Protein AF-A0A7C3I3B5-F1 (afdb_monomer)

Nearest PDB structures (foldseek):
  3lss-assembly1_A  TM=7.127E-01  e=5.952E+00  Trypanosoma brucei
  8a1g-assembly1_C  TM=5.858E-01  e=9.263E+00  Homo sapiens

Organism: NCBI:txid215591

Mean predicted aligned error: 4.15 Å

pLDDT: mean 92.94, std 6.23, range [57.88, 98.56]

Foldseek 3Di:
DPPLVVQLVVLVVLLVVLVVQLVVLCVLQVVLPPPDPVSVVPDDPVNVVSVVSNVVSVVVSVCSCQVRNLQSVCVVVVHHCVPPDSVVSVVVCVVVVND

Structure (mmCIF, N/CA/C/O backbone):
data_AF-A0A7C3I3B5-F1
#
_entry.id   AF-A0A7C3I3B5-F1
#
loop_
_atom_site.group_PDB
_atom_site.id
_atom_site.type_symbol
_atom_site.label_atom_id
_atom_site.label_alt_id
_atom_site.label_comp_id
_atom_site.label_asym_id
_atom_site.label_entity_id
_atom_site.label_seq_id
_atom_site.pdbx_PDB_ins_code
_atom_site.Cartn_x
_atom_site.Cartn_y
_atom_site.Cartn_z
_atom_site.occupancy
_atom_site.B_iso_or_equiv
_atom_site.auth_seq_id
_atom_site.auth_comp_id
_atom_site.auth_asym_id
_atom_site.auth_atom_id
_atom_site.pdbx_PDB_model_num
ATOM 1 N N . MET A 1 1 ? 26.023 4.275 -11.037 1.00 57.88 1 MET A N 1
ATOM 2 C CA . MET A 1 1 ? 24.714 3.593 -10.999 1.00 57.88 1 MET A CA 1
ATOM 3 C C . MET A 1 1 ? 23.844 4.274 -12.050 1.00 57.88 1 MET A C 1
ATOM 5 O O . MET A 1 1 ? 24.042 5.464 -12.258 1.00 57.88 1 MET A O 1
ATOM 9 N N . ASN A 1 2 ? 23.028 3.549 -12.819 1.00 80.88 2 ASN A N 1
ATOM 10 C CA . ASN A 1 2 ? 22.161 4.175 -13.834 1.00 80.88 2 ASN A CA 1
ATOM 11 C C . ASN A 1 2 ? 21.061 4.988 -13.114 1.00 80.88 2 ASN A C 1
ATOM 13 O O . ASN A 1 2 ? 20.543 4.512 -12.109 1.00 80.88 2 ASN A O 1
ATOM 17 N N . GLU A 1 3 ? 20.685 6.168 -13.615 1.00 86.19 3 GLU A N 1
ATOM 18 C CA . GLU A 1 3 ? 19.629 7.039 -13.060 1.00 86.19 3 GLU A CA 1
ATOM 19 C C . 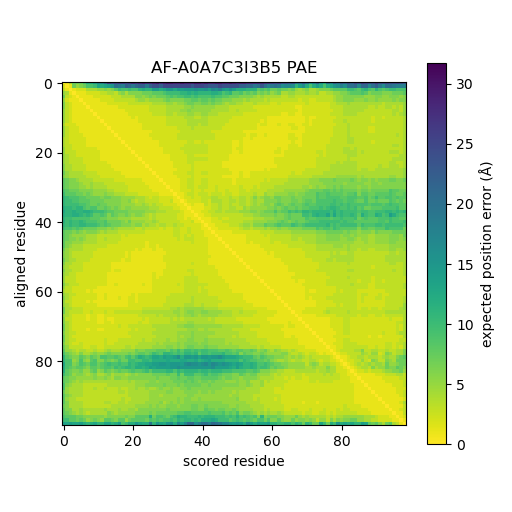GLU A 1 3 ? 18.337 6.269 -12.715 1.00 86.19 3 GLU A C 1
ATOM 21 O O . GLU A 1 3 ? 17.708 6.494 -11.681 1.00 86.19 3 GLU A O 1
ATOM 26 N N . PHE A 1 4 ? 17.969 5.281 -13.536 1.00 84.56 4 PHE A N 1
ATOM 27 C CA . PHE A 1 4 ? 16.800 4.430 -13.289 1.00 84.56 4 PHE A CA 1
ATOM 28 C C . PHE A 1 4 ? 16.970 3.456 -12.113 1.00 84.56 4 PHE A C 1
ATOM 30 O O . PHE A 1 4 ? 15.988 3.129 -11.447 1.00 84.56 4 PHE A O 1
ATOM 37 N N . GLN A 1 5 ? 18.194 3.004 -11.833 1.00 87.75 5 GLN A N 1
ATOM 38 C CA . GLN A 1 5 ? 18.490 2.186 -10.652 1.00 87.75 5 GLN A CA 1
ATOM 39 C C . GLN A 1 5 ? 18.386 3.028 -9.378 1.00 87.75 5 GLN A C 1
ATOM 41 O O . GLN A 1 5 ? 17.779 2.582 -8.407 1.00 87.75 5 GLN A O 1
ATOM 46 N N . ASP A 1 6 ? 18.891 4.264 -9.404 1.00 91.50 6 ASP A N 1
ATOM 47 C CA . ASP A 1 6 ? 18.757 5.203 -8.283 1.00 91.50 6 ASP A CA 1
ATOM 48 C C . ASP A 1 6 ? 17.279 5.514 -8.013 1.00 91.50 6 ASP A C 1
ATOM 50 O O . ASP A 1 6 ? 16.810 5.452 -6.873 1.00 91.50 6 ASP A O 1
ATOM 54 N N . LYS A 1 7 ? 16.503 5.747 -9.079 1.00 92.75 7 LYS A N 1
ATOM 55 C CA . LYS A 1 7 ? 15.050 5.928 -8.996 1.00 92.75 7 LYS A CA 1
ATOM 56 C C . LYS A 1 7 ? 14.351 4.711 -8.387 1.00 92.75 7 LYS A C 1
ATOM 58 O O . LYS A 1 7 ? 13.496 4.882 -7.518 1.00 92.75 7 LYS A O 1
ATOM 63 N N . LEU A 1 8 ? 14.711 3.495 -8.804 1.00 94.31 8 LEU A N 1
ATOM 64 C CA . LEU A 1 8 ? 14.145 2.265 -8.246 1.00 94.31 8 LEU A CA 1
ATOM 65 C C . LEU A 1 8 ? 14.433 2.147 -6.743 1.00 94.31 8 LEU A C 1
ATOM 67 O O . LEU A 1 8 ? 13.521 1.845 -5.975 1.00 94.31 8 LEU A O 1
ATOM 71 N N . ILE A 1 9 ? 15.664 2.434 -6.313 1.00 95.69 9 ILE A N 1
ATOM 72 C CA . ILE A 1 9 ? 16.048 2.410 -4.893 1.00 95.69 9 ILE A CA 1
ATOM 73 C C . ILE A 1 9 ? 15.198 3.394 -4.083 1.00 95.69 9 ILE A C 1
ATOM 75 O O . ILE A 1 9 ? 14.687 3.032 -3.022 1.00 95.69 9 ILE A O 1
ATOM 79 N N . MET A 1 10 ? 14.984 4.608 -4.594 1.00 97.25 10 MET A N 1
ATOM 80 C CA . MET A 1 10 ? 14.149 5.610 -3.922 1.00 97.25 10 MET A CA 1
ATOM 81 C C . MET A 1 10 ? 12.681 5.172 -3.815 1.00 97.25 10 MET A C 1
ATOM 83 O O . MET A 1 10 ? 12.066 5.338 -2.760 1.00 97.25 10 MET A O 1
ATOM 87 N N . ILE A 1 11 ? 12.127 4.558 -4.866 1.00 97.50 11 ILE A N 1
ATOM 88 C CA . ILE A 1 11 ? 10.755 4.023 -4.851 1.00 97.50 11 ILE A CA 1
ATOM 89 C C . ILE A 1 11 ? 10.628 2.875 -3.841 1.00 97.50 11 ILE A C 1
ATOM 91 O O . ILE A 1 11 ? 9.662 2.823 -3.079 1.00 97.50 11 ILE A O 1
ATOM 95 N N . LEU A 1 12 ? 11.605 1.965 -3.797 1.00 97.31 12 LEU A N 1
ATOM 96 C CA . LEU A 1 12 ? 11.630 0.868 -2.827 1.00 97.31 12 LEU A CA 1
ATOM 97 C C . LEU A 1 12 ? 11.753 1.389 -1.394 1.00 97.31 12 LEU A C 1
ATOM 99 O O . LEU A 1 12 ? 11.112 0.855 -0.487 1.00 97.31 12 LEU A O 1
ATOM 103 N N . TYR A 1 13 ? 12.539 2.444 -1.176 1.00 98.06 13 TYR A N 1
ATOM 104 C C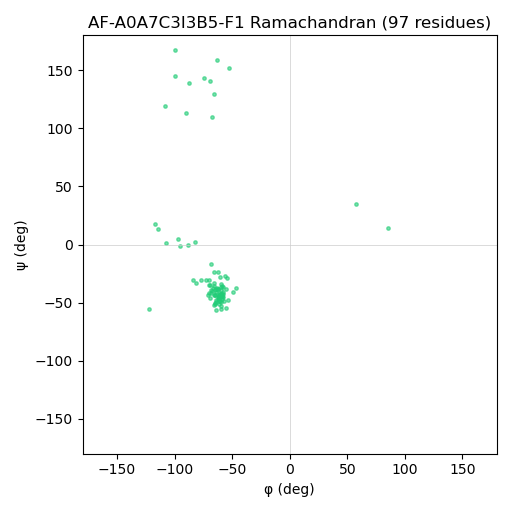A . TYR A 1 13 ? 12.615 3.109 0.120 1.00 98.06 13 TYR A CA 1
ATOM 105 C C . TYR A 1 13 ? 11.246 3.662 0.543 1.00 98.06 13 TYR A C 1
ATOM 107 O O . TYR A 1 13 ? 10.794 3.370 1.649 1.00 98.06 13 TYR A O 1
ATOM 115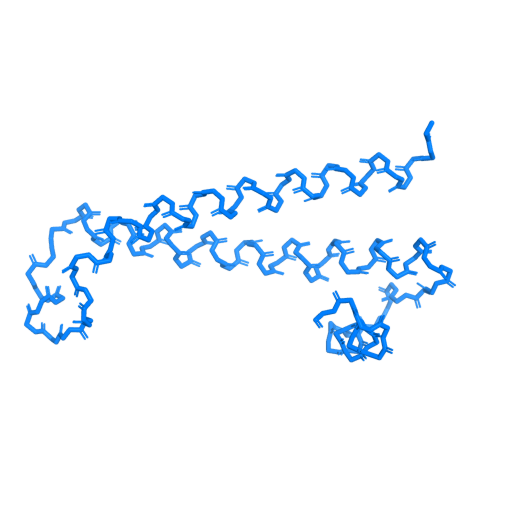 N N . GLU A 1 14 ? 10.553 4.387 -0.342 1.00 98.00 14 GLU A N 1
ATOM 116 C CA . GLU A 1 14 ? 9.197 4.911 -0.107 1.00 98.00 14 GLU A CA 1
ATOM 117 C C . GLU A 1 14 ? 8.203 3.784 0.242 1.00 98.00 14 GLU A C 1
ATOM 119 O O . GLU A 1 14 ? 7.520 3.852 1.269 1.00 98.00 14 GLU A O 1
ATOM 124 N N . CYS A 1 15 ? 8.195 2.698 -0.542 1.00 98.19 15 CYS A N 1
ATOM 125 C CA . CYS A 1 15 ? 7.357 1.522 -0.285 1.00 98.19 15 CYS A CA 1
ATOM 126 C C . CYS A 1 15 ? 7.635 0.912 1.097 1.00 98.19 15 CYS A C 1
ATOM 128 O O . CYS A 1 15 ? 6.708 0.619 1.855 1.00 98.19 15 CYS A O 1
ATOM 130 N N . ASN A 1 16 ? 8.910 0.759 1.463 1.00 98.25 16 ASN A N 1
ATOM 131 C CA . ASN A 1 16 ? 9.299 0.211 2.762 1.00 98.25 16 ASN A CA 1
ATOM 132 C C . ASN A 1 16 ? 8.886 1.114 3.931 1.00 98.25 16 ASN A C 1
ATOM 134 O O . ASN A 1 16 ? 8.513 0.604 4.988 1.00 98.25 16 ASN A O 1
ATOM 138 N N . GLN A 1 17 ? 8.885 2.439 3.756 1.00 98.38 17 GLN A N 1
ATOM 139 C CA . GLN A 1 17 ? 8.352 3.343 4.778 1.00 98.38 17 GLN A CA 1
ATOM 140 C C . GLN A 1 17 ? 6.847 3.141 4.975 1.00 98.38 17 GLN A C 1
ATOM 142 O O . GLN A 1 17 ? 6.394 3.062 6.117 1.00 98.38 17 GLN A O 1
ATOM 147 N N . HIS A 1 18 ? 6.070 3.006 3.896 1.00 98.38 18 HIS A N 1
ATOM 148 C CA . HIS A 1 18 ? 4.642 2.700 4.011 1.00 98.38 18 HIS A CA 1
ATOM 149 C C . HIS A 1 18 ? 4.404 1.349 4.682 1.00 98.38 18 HIS A C 1
ATOM 151 O O . HIS A 1 18 ? 3.647 1.294 5.649 1.00 98.38 18 HIS A O 1
ATOM 157 N N . LYS A 1 19 ? 5.120 0.302 4.257 1.00 98.44 19 LYS A N 1
ATOM 158 C CA . LYS A 1 19 ? 5.071 -1.027 4.880 1.00 98.44 19 LYS A CA 1
ATOM 159 C C . LYS A 1 19 ? 5.341 -0.968 6.385 1.00 98.44 19 LYS A C 1
ATOM 161 O O . LYS A 1 19 ? 4.546 -1.491 7.158 1.00 98.44 19 LYS A O 1
ATOM 166 N N . ARG A 1 20 ? 6.393 -0.263 6.813 1.00 98.56 20 ARG A N 1
ATOM 167 C CA . ARG A 1 20 ? 6.720 -0.103 8.238 1.00 98.56 20 ARG A CA 1
ATOM 168 C C . ARG A 1 20 ? 5.574 0.532 9.028 1.00 98.56 20 ARG A C 1
ATOM 170 O O . ARG A 1 20 ? 5.260 0.087 10.127 1.00 98.56 20 ARG A O 1
ATOM 177 N N . MET A 1 21 ? 4.933 1.565 8.478 1.00 98.44 21 MET A N 1
ATOM 178 C CA . MET A 1 21 ? 3.812 2.225 9.156 1.00 98.44 21 MET A CA 1
ATOM 179 C C . MET A 1 21 ? 2.533 1.375 9.166 1.00 98.44 21 MET A C 1
ATOM 181 O O . MET A 1 21 ? 1.753 1.503 10.109 1.00 98.44 21 MET A O 1
ATOM 185 N N . ILE A 1 22 ? 2.324 0.532 8.147 1.00 98.50 22 ILE A N 1
ATOM 186 C CA . ILE A 1 22 ? 1.244 -0.467 8.103 1.00 98.50 22 ILE A CA 1
ATOM 187 C C . ILE A 1 22 ? 1.462 -1.503 9.204 1.00 98.50 22 ILE A C 1
ATOM 189 O O . ILE A 1 22 ? 0.553 -1.746 9.987 1.00 98.50 22 ILE A O 1
ATOM 193 N N . GLU A 1 23 ? 2.664 -2.078 9.296 1.00 98.44 23 GLU A N 1
ATOM 194 C CA . GLU A 1 23 ? 3.016 -3.070 10.319 1.00 98.44 23 GLU A CA 1
ATOM 195 C C . GLU A 1 23 ? 2.849 -2.499 11.729 1.00 98.44 23 GLU A C 1
ATOM 197 O O . GLU A 1 23 ? 2.267 -3.153 12.591 1.00 98.44 23 GLU A O 1
ATOM 202 N N . TYR A 1 24 ? 3.289 -1.256 11.941 1.00 98.38 24 TYR A N 1
ATOM 203 C CA . TYR A 1 24 ? 3.102 -0.542 13.200 1.00 98.38 24 TYR A CA 1
ATOM 204 C C . TYR A 1 24 ? 1.617 -0.379 13.552 1.00 98.38 24 TYR A C 1
ATOM 206 O O . TYR A 1 24 ? 1.183 -0.840 14.603 1.00 98.38 24 TYR A O 1
ATOM 214 N N . ALA A 1 25 ? 0.811 0.208 12.661 1.00 98.06 25 ALA A N 1
ATOM 215 C CA . ALA A 1 25 ? -0.620 0.387 12.910 1.00 98.06 25 ALA A CA 1
ATOM 216 C C . ALA A 1 25 ? -1.333 -0.959 13.129 1.00 98.06 25 ALA A C 1
ATOM 218 O O . ALA A 1 25 ? -2.159 -1.101 14.027 1.00 98.06 25 ALA A O 1
ATOM 219 N N . PHE A 1 26 ? -0.956 -1.982 12.361 1.00 97.62 26 PHE A N 1
ATOM 220 C CA . PHE A 1 26 ? -1.513 -3.321 12.493 1.00 97.62 26 PHE A CA 1
ATOM 221 C C . PHE A 1 26 ? -1.210 -3.958 13.851 1.00 97.62 26 PHE A C 1
ATOM 223 O O . PHE A 1 26 ? -2.082 -4.620 14.403 1.00 97.62 26 PHE A O 1
ATOM 230 N N . GLN A 1 27 ? -0.022 -3.749 14.427 1.00 97.94 27 GLN A N 1
ATOM 231 C CA . GLN A 1 27 ? 0.294 -4.244 15.774 1.00 97.94 27 GLN A CA 1
ATOM 232 C C . GLN A 1 27 ? -0.647 -3.674 16.842 1.00 97.94 27 GLN A C 1
ATOM 234 O O . GLN A 1 27 ? -0.997 -4.401 17.770 1.00 97.94 27 GLN A O 1
ATOM 239 N N . HIS A 1 28 ? -1.097 -2.429 16.677 1.00 96.12 28 HIS A N 1
ATOM 240 C CA . HIS A 1 28 ? -2.073 -1.801 17.568 1.00 96.12 28 HIS A CA 1
ATOM 241 C C . HIS A 1 28 ? -3.511 -2.277 17.317 1.00 96.12 28 HIS A C 1
ATOM 243 O O . HIS A 1 28 ? -4.280 -2.376 18.261 1.00 96.12 28 HIS A O 1
ATOM 249 N N . ILE A 1 29 ? -3.874 -2.636 16.082 1.00 94.81 29 ILE A N 1
ATOM 250 C CA . ILE A 1 29 ? -5.222 -3.139 15.749 1.00 94.81 29 ILE A CA 1
ATOM 251 C C . ILE A 1 29 ? -5.373 -4.632 16.085 1.00 94.81 29 ILE A C 1
ATOM 253 O O . ILE A 1 29 ? -6.451 -5.084 16.469 1.00 94.81 29 ILE A O 1
ATOM 257 N N . LYS A 1 30 ? -4.296 -5.416 15.951 1.00 95.56 30 LYS A N 1
ATOM 258 C CA . LYS A 1 30 ? -4.289 -6.883 16.070 1.00 95.56 30 LYS A CA 1
ATOM 259 C C . LYS A 1 30 ? -4.983 -7.438 17.328 1.00 95.56 30 LYS A C 1
ATOM 261 O O . LYS A 1 30 ? -5.677 -8.442 17.172 1.00 95.56 30 LYS A O 1
ATOM 266 N N . PRO A 1 31 ? -4.842 -6.853 18.536 1.00 94.38 31 PRO A N 1
ATOM 267 C CA . PRO A 1 31 ? -5.516 -7.351 19.741 1.00 94.38 31 PRO A CA 1
ATOM 268 C C . PRO A 1 31 ? -7.046 -7.306 19.672 1.00 94.38 31 PRO A C 1
ATOM 270 O O . PRO A 1 31 ? -7.709 -8.066 20.369 1.00 94.38 31 PRO A O 1
ATOM 273 N N . TYR A 1 32 ? -7.597 -6.438 18.824 1.00 91.50 32 TYR A N 1
ATOM 274 C CA . TYR A 1 32 ? -9.033 -6.214 18.676 1.00 91.50 32 TYR A CA 1
ATOM 275 C C . TYR A 1 32 ? -9.642 -7.006 17.513 1.00 91.50 32 TYR A C 1
ATOM 277 O O . TYR A 1 32 ? -10.815 -6.826 17.189 1.00 91.50 32 TYR A O 1
ATOM 285 N N . LEU A 1 33 ? -8.850 -7.856 16.847 1.00 91.19 33 LEU A N 1
ATO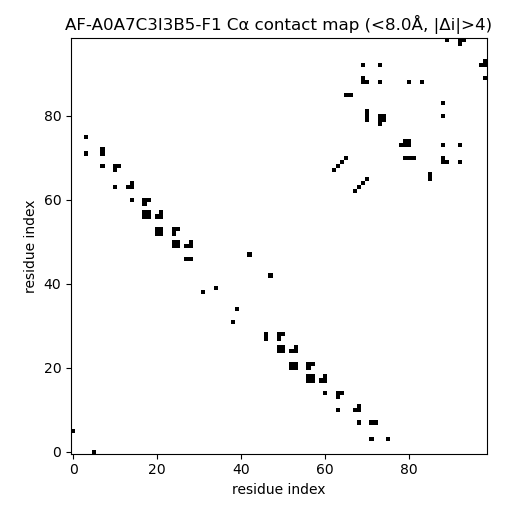M 286 C CA . LEU A 1 33 ? -9.321 -8.695 15.751 1.00 91.19 33 LEU A CA 1
ATOM 287 C C . LEU A 1 33 ? -9.895 -10.028 16.269 1.00 91.19 33 LEU A C 1
ATOM 289 O O . LEU A 1 33 ? -9.273 -10.659 17.126 1.00 91.19 33 LEU A O 1
ATOM 293 N N . PRO A 1 34 ? -11.018 -10.516 15.700 1.00 91.81 34 PRO A N 1
ATOM 294 C CA . PRO A 1 34 ? -11.777 -9.921 14.594 1.00 91.81 34 PRO A CA 1
ATOM 295 C C . PRO A 1 34 ? -12.590 -8.690 15.027 1.00 91.81 34 PRO A C 1
ATOM 297 O O . PRO A 1 34 ? -13.170 -8.680 16.108 1.00 91.81 34 PRO A O 1
ATOM 300 N N . LEU A 1 35 ? -12.679 -7.678 14.152 1.00 89.56 35 LEU A N 1
ATOM 301 C CA . LEU A 1 35 ? -13.532 -6.514 14.401 1.00 89.56 35 LEU A CA 1
ATOM 302 C C . LEU A 1 35 ? -15.000 -6.950 14.370 1.00 89.56 35 LEU A C 1
ATOM 304 O O . LEU A 1 35 ? -15.545 -7.283 13.318 1.00 89.56 35 LEU A O 1
ATOM 308 N N . THR A 1 36 ? -15.633 -6.943 15.534 1.00 92.50 36 THR A N 1
ATOM 309 C CA . THR A 1 36 ? -17.078 -7.102 15.694 1.00 92.50 36 THR A CA 1
ATOM 310 C C . THR A 1 36 ? -17.728 -5.738 15.900 1.00 92.50 36 THR A C 1
ATOM 312 O O . THR A 1 36 ? -17.055 -4.743 16.174 1.00 92.50 36 THR A O 1
ATOM 315 N N . GLN A 1 37 ? -19.056 -5.680 15.802 1.00 91.56 37 GLN A N 1
ATOM 316 C CA . GLN A 1 37 ? -19.793 -4.457 16.119 1.00 91.56 37 GLN A CA 1
ATOM 317 C C . GLN A 1 37 ? -19.532 -3.989 17.561 1.00 91.56 37 GLN A C 1
ATOM 319 O O . GLN A 1 37 ? -19.369 -2.791 17.786 1.00 91.56 37 GLN A O 1
ATOM 324 N N . GLU A 1 38 ? -19.473 -4.919 18.519 1.00 89.00 38 GLU A N 1
ATOM 325 C CA . GLU A 1 38 ? -19.231 -4.616 19.933 1.00 89.00 38 GLU A CA 1
ATOM 326 C C . GLU A 1 38 ? -17.831 -4.037 20.146 1.00 89.00 38 GLU A C 1
ATOM 328 O O . GLU A 1 38 ? -17.705 -2.942 20.690 1.00 89.00 38 GLU A O 1
ATOM 333 N N . THR A 1 39 ? -16.796 -4.710 19.631 1.00 88.44 39 THR A N 1
ATOM 334 C CA . THR A 1 39 ? -15.409 -4.244 19.768 1.00 88.44 39 THR A CA 1
ATOM 335 C C . THR A 1 39 ? -15.211 -2.899 19.081 1.00 88.44 39 THR A C 1
ATOM 337 O O . THR A 1 39 ? -14.639 -2.000 19.677 1.00 88.44 39 THR A O 1
ATOM 340 N N . TYR A 1 40 ? -15.726 -2.717 17.860 1.00 89.38 40 TYR A N 1
ATOM 341 C CA . TYR A 1 40 ? -15.545 -1.473 17.106 1.00 89.38 40 TYR A CA 1
ATOM 342 C C . TYR A 1 40 ? -16.260 -0.277 17.752 1.00 89.38 40 TYR A C 1
ATOM 344 O O . TYR A 1 40 ? -15.726 0.828 17.768 1.00 89.38 40 TYR A O 1
ATOM 352 N N . SER A 1 41 ? -17.449 -0.484 18.328 1.00 90.94 41 SER A N 1
ATOM 353 C CA . SER A 1 41 ? -18.209 0.597 18.980 1.00 90.94 41 SER A CA 1
ATOM 354 C C . SER A 1 41 ? -17.546 1.115 20.262 1.00 90.94 41 SER A C 1
ATOM 356 O O . SER A 1 41 ? -17.903 2.188 20.741 1.00 90.94 41 SER A O 1
ATOM 358 N N . GLN A 1 42 ? -16.606 0.354 20.828 1.00 92.06 42 GLN A N 1
ATOM 359 C CA . GLN A 1 42 ? -15.868 0.700 22.044 1.00 92.06 42 GLN A CA 1
ATOM 360 C C . GLN A 1 42 ? -14.516 1.365 21.762 1.00 92.06 42 GLN A C 1
ATOM 362 O O . GLN A 1 42 ? -13.826 1.735 22.710 1.00 92.06 42 GLN A O 1
ATOM 367 N N . PHE A 1 43 ? -14.137 1.534 20.490 1.00 93.88 43 PHE A N 1
ATOM 368 C CA . PHE A 1 43 ? -12.850 2.122 20.143 1.00 93.88 43 PHE A CA 1
ATOM 369 C C . PHE A 1 43 ? -12.777 3.587 20.567 1.00 93.88 43 PHE A C 1
ATOM 371 O O . PHE A 1 43 ? -13.618 4.427 20.239 1.00 93.88 43 PHE A O 1
ATOM 378 N N . SER A 1 44 ? -11.701 3.896 21.266 1.00 95.25 44 SER A N 1
ATOM 379 C CA . SER A 1 44 ? -11.218 5.240 21.493 1.00 95.25 44 SER A CA 1
ATOM 380 C C . SER A 1 44 ? -10.815 5.912 20.172 1.00 95.25 44 SER A C 1
ATOM 382 O O . SER A 1 44 ? -10.484 5.244 19.186 1.00 95.25 44 SER A O 1
ATOM 384 N N . PRO A 1 45 ? -10.759 7.255 20.147 1.00 96.19 45 PRO A N 1
ATOM 385 C CA . PRO A 1 45 ? -10.239 7.990 18.996 1.00 96.19 45 PRO A CA 1
ATOM 386 C C . PRO A 1 45 ? -8.822 7.566 18.575 1.00 96.19 45 PRO A C 1
ATOM 388 O O . PRO A 1 45 ? -8.482 7.660 17.400 1.00 96.19 45 PRO A O 1
ATOM 391 N N . GLU A 1 46 ? -8.000 7.091 19.515 1.00 95.81 46 GLU A N 1
ATOM 392 C CA . GLU A 1 46 ? -6.651 6.596 19.230 1.00 95.81 46 GLU A CA 1
ATOM 393 C C . GLU A 1 46 ? -6.683 5.278 18.440 1.00 95.81 46 GLU A C 1
ATOM 395 O O . GLU A 1 46 ? -6.003 5.151 17.422 1.00 95.81 46 GLU A O 1
ATOM 400 N N . GLU A 1 47 ? -7.521 4.320 18.847 1.00 95.12 47 GLU A N 1
ATOM 401 C CA . GLU A 1 47 ? -7.682 3.039 18.145 1.00 95.12 47 GLU A CA 1
ATOM 402 C C . GLU A 1 47 ? -8.272 3.231 16.740 1.00 95.12 47 GLU A C 1
ATOM 404 O O . GLU A 1 47 ? -7.803 2.610 15.781 1.00 95.12 47 GLU A O 1
ATOM 409 N N . ILE A 1 48 ? -9.235 4.149 16.587 1.00 95.81 48 ILE A N 1
ATOM 410 C CA . ILE A 1 48 ? -9.730 4.575 15.267 1.00 95.81 48 ILE A CA 1
ATOM 411 C C . ILE A 1 48 ? -8.595 5.184 14.433 1.00 95.81 48 ILE A C 1
ATOM 413 O O . ILE A 1 48 ? -8.433 4.834 13.265 1.00 95.81 48 ILE A O 1
ATOM 417 N N . GLY A 1 49 ? -7.748 6.017 15.042 1.00 97.75 49 GLY A N 1
ATOM 418 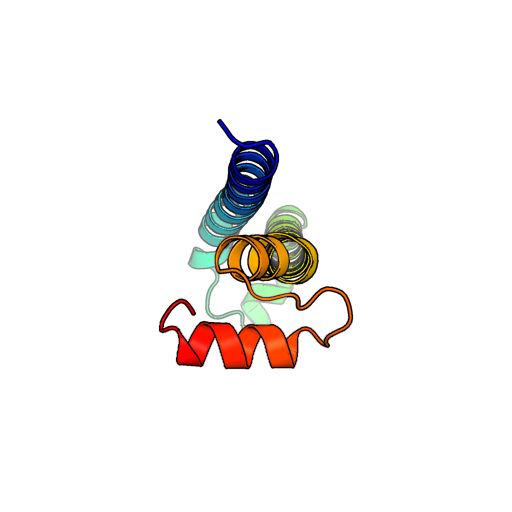C CA . GLY A 1 49 ? -6.580 6.597 14.380 1.00 97.75 49 GLY A CA 1
ATOM 419 C C . GLY A 1 49 ? -5.605 5.549 13.832 1.00 97.75 49 GLY A C 1
ATOM 420 O O . GLY A 1 49 ? -5.065 5.727 12.737 1.00 97.75 49 GLY A O 1
ATOM 421 N N . PHE A 1 50 ? -5.407 4.426 14.530 1.00 97.62 50 PHE A N 1
ATOM 422 C CA . PHE A 1 50 ? -4.598 3.322 14.004 1.00 97.62 50 PHE A CA 1
ATOM 423 C C . PHE A 1 50 ? -5.254 2.638 12.800 1.00 97.62 50 PHE A C 1
ATOM 425 O O . PHE A 1 50 ? -4.548 2.336 11.834 1.00 97.62 50 PHE A O 1
ATOM 432 N N . ILE A 1 51 ? -6.578 2.436 12.807 1.00 96.06 51 ILE A N 1
ATOM 433 C CA . ILE A 1 51 ? -7.311 1.913 11.638 1.00 96.06 51 ILE A CA 1
ATOM 434 C C . ILE A 1 51 ? -7.135 2.849 10.440 1.00 96.06 51 ILE A C 1
ATOM 436 O O . ILE A 1 51 ? -6.747 2.397 9.359 1.00 96.06 51 ILE A O 1
ATOM 440 N N . ASP A 1 52 ? -7.347 4.149 10.633 1.00 97.38 52 ASP A N 1
ATOM 441 C CA . ASP A 1 52 ? -7.197 5.146 9.572 1.00 97.38 52 ASP A CA 1
ATOM 442 C C . ASP A 1 52 ? -5.767 5.171 9.029 1.00 97.38 52 ASP A C 1
ATOM 444 O O . ASP A 1 52 ? -5.549 5.172 7.814 1.00 97.38 52 ASP A O 1
ATOM 448 N N . GLN A 1 53 ? -4.768 5.118 9.916 1.00 98.25 53 GLN A N 1
ATOM 449 C CA . GLN A 1 53 ? -3.367 5.031 9.521 1.00 98.25 53 GLN A CA 1
ATOM 450 C C . GLN A 1 53 ? -3.094 3.770 8.696 1.00 98.25 53 GLN A C 1
ATOM 452 O O . GLN A 1 53 ? -2.395 3.854 7.682 1.00 98.25 53 GLN A O 1
ATOM 457 N N . PHE A 1 54 ? -3.619 2.614 9.106 1.00 98.00 54 PHE A N 1
ATOM 458 C CA . PHE A 1 54 ? -3.464 1.365 8.367 1.00 98.00 54 PHE A CA 1
ATOM 459 C C . PHE A 1 54 ? -4.051 1.489 6.955 1.00 98.00 54 PHE A C 1
ATOM 461 O O . PHE A 1 54 ? -3.335 1.264 5.977 1.00 98.00 54 PHE A O 1
ATOM 468 N N . LEU A 1 55 ? -5.312 1.920 6.836 1.00 97.81 55 LEU A N 1
ATOM 469 C CA . LEU A 1 55 ? -6.015 2.061 5.554 1.00 97.81 55 LEU A CA 1
ATOM 470 C C . LEU A 1 55 ? -5.330 3.075 4.631 1.00 97.81 55 LEU A C 1
ATOM 472 O O . LEU A 1 55 ? -5.112 2.809 3.444 1.00 97.81 55 LEU A O 1
ATOM 476 N N . PHE A 1 56 ? -4.937 4.223 5.182 1.00 98.38 56 PHE A N 1
ATOM 477 C CA . PHE A 1 56 ? -4.259 5.271 4.432 1.00 98.38 56 PHE A CA 1
ATOM 478 C C . PHE A 1 56 ? -2.894 4.808 3.916 1.00 98.38 56 PHE A C 1
ATOM 480 O O . PHE A 1 56 ? -2.571 4.992 2.740 1.00 98.38 56 PHE A O 1
ATOM 487 N N . ARG A 1 57 ? -2.076 4.192 4.778 1.00 98.38 57 ARG A N 1
ATOM 488 C CA . ARG A 1 57 ? -0.735 3.732 4.393 1.00 98.38 57 ARG A CA 1
ATOM 489 C C . ARG A 1 57 ? -0.791 2.557 3.431 1.00 98.38 57 ARG A C 1
ATOM 491 O O . ARG A 1 57 ? 0.036 2.510 2.525 1.00 98.38 57 ARG A O 1
ATOM 498 N N . PHE A 1 58 ? -1.769 1.670 3.582 1.00 98.19 58 PHE A N 1
ATOM 499 C CA . PHE A 1 58 ? -2.019 0.596 2.628 1.00 98.19 58 PHE A CA 1
ATOM 500 C C . PHE A 1 58 ? -2.375 1.144 1.243 1.00 98.19 58 PHE A C 1
ATOM 502 O O . PHE A 1 58 ? -1.728 0.776 0.265 1.00 98.19 58 PHE A O 1
ATOM 509 N N . SER A 1 59 ? -3.301 2.105 1.173 1.00 98.00 59 SER A N 1
ATOM 510 C CA . SER A 1 59 ? -3.658 2.770 -0.089 1.00 98.00 59 SER A CA 1
ATOM 511 C C . SER A 1 59 ? -2.439 3.449 -0.724 1.00 98.00 59 SER A C 1
ATOM 513 O O . SER A 1 59 ? -2.163 3.263 -1.903 1.00 98.00 59 SER A O 1
ATOM 515 N N . LYS A 1 60 ? -1.625 4.161 0.071 1.00 98.12 60 LYS A N 1
ATOM 516 C CA . LYS A 1 60 ? -0.405 4.810 -0.437 1.00 98.12 60 LYS A CA 1
ATOM 517 C C . LYS A 1 60 ? 0.657 3.828 -0.919 1.00 98.12 60 LYS A C 1
ATOM 519 O O . LYS A 1 60 ? 1.328 4.108 -1.905 1.00 98.12 60 LYS A O 1
ATOM 524 N N . LEU A 1 61 ? 0.801 2.679 -0.261 1.00 98.31 61 LEU A N 1
ATOM 525 C CA . LEU A 1 61 ? 1.678 1.619 -0.746 1.00 98.31 61 LEU A CA 1
ATOM 526 C C . LEU A 1 61 ? 1.214 1.113 -2.120 1.00 98.31 61 LEU A C 1
ATOM 528 O O . LEU A 1 61 ? 2.039 0.999 -3.023 1.00 98.31 61 LEU A O 1
ATOM 532 N N . GLN A 1 62 ? -0.089 0.867 -2.294 1.00 95.81 62 GLN A N 1
ATOM 533 C CA . GLN A 1 62 ? -0.661 0.444 -3.577 1.00 95.81 62 GLN A CA 1
ATOM 534 C C . GLN A 1 62 ? -0.453 1.492 -4.679 1.00 95.81 62 GLN A C 1
ATOM 536 O O . GLN A 1 62 ? 0.007 1.128 -5.762 1.00 95.81 62 GLN A O 1
ATOM 541 N N . ASP A 1 63 ? -0.706 2.774 -4.389 1.00 95.25 63 ASP A N 1
ATOM 542 C CA . ASP A 1 63 ? -0.459 3.894 -5.310 1.00 95.25 63 ASP A CA 1
ATOM 543 C C . ASP A 1 63 ? 1.009 3.898 -5.773 1.00 95.25 63 ASP A C 1
ATOM 545 O O . ASP A 1 63 ? 1.304 3.832 -6.967 1.00 95.25 63 ASP A O 1
ATOM 549 N N . THR A 1 64 ? 1.959 3.907 -4.830 1.00 96.62 64 THR A N 1
ATOM 550 C CA . THR A 1 64 ? 3.398 3.959 -5.134 1.00 96.62 64 THR A CA 1
ATOM 551 C C . THR A 1 64 ? 3.855 2.729 -5.921 1.00 96.62 64 THR A C 1
ATOM 553 O O . THR A 1 64 ? 4.658 2.850 -6.855 1.00 96.62 64 THR A O 1
ATOM 556 N N . MET A 1 65 ? 3.327 1.546 -5.598 1.00 94.88 65 MET A N 1
ATOM 557 C CA . MET A 1 65 ? 3.639 0.321 -6.330 1.00 94.88 65 MET A CA 1
ATOM 558 C C . MET A 1 65 ? 3.112 0.369 -7.773 1.00 94.88 65 MET A C 1
ATOM 560 O O . MET A 1 65 ? 3.884 0.177 -8.716 1.00 94.88 65 MET A O 1
ATOM 564 N N . GLY A 1 66 ? 1.828 0.685 -7.952 1.00 91.56 66 GLY A N 1
ATOM 565 C CA . GLY A 1 66 ? 1.158 0.706 -9.254 1.00 91.56 66 GLY A CA 1
ATOM 566 C C . GLY A 1 66 ? 1.636 1.822 -10.181 1.00 91.56 66 GLY A C 1
ATOM 567 O O . GLY A 1 66 ? 1.847 1.607 -11.378 1.00 91.56 66 GLY A O 1
ATOM 568 N N . GLU A 1 67 ? 1.837 3.022 -9.641 1.00 91.19 67 GLU A N 1
ATOM 569 C CA . GLU A 1 67 ? 2.181 4.198 -10.438 1.00 91.19 67 GLU A CA 1
ATOM 570 C C . GLU A 1 67 ? 3.672 4.311 -10.743 1.00 91.19 67 GLU A C 1
ATOM 572 O O . GLU A 1 67 ? 4.021 4.866 -11.789 1.00 91.19 67 GLU A O 1
ATOM 577 N N . LYS A 1 68 ? 4.545 3.811 -9.855 1.00 93.31 68 LYS A N 1
ATOM 578 C CA . LYS A 1 68 ? 5.999 4.020 -9.948 1.00 93.31 68 LYS A CA 1
ATOM 579 C C . LYS A 1 68 ? 6.785 2.713 -10.022 1.00 93.31 68 LYS A C 1
ATOM 581 O O . LYS A 1 68 ? 7.578 2.550 -10.953 1.00 93.31 68 LYS A O 1
ATOM 586 N N . LEU A 1 69 ? 6.607 1.807 -9.054 1.00 94.56 69 LEU A N 1
ATOM 587 C CA . LEU A 1 69 ? 7.458 0.617 -8.908 1.00 94.56 69 LEU A CA 1
ATOM 588 C C . LEU A 1 69 ? 7.327 -0.319 -10.109 1.00 94.56 69 LEU A C 1
ATOM 590 O O . LEU A 1 69 ? 8.322 -0.594 -10.776 1.00 94.56 69 LEU A O 1
ATOM 594 N N . PHE A 1 70 ? 6.107 -0.759 -10.415 1.00 93.19 70 PHE A N 1
ATOM 595 C CA . PHE A 1 70 ? 5.846 -1.725 -11.485 1.00 93.19 70 PHE A CA 1
ATOM 596 C C . PHE A 1 70 ? 6.297 -1.203 -12.850 1.00 93.19 70 PHE A C 1
ATOM 598 O O . PHE A 1 70 ? 7.008 -1.903 -13.569 1.00 93.19 70 PHE A O 1
ATOM 605 N N . LYS A 1 71 ? 6.002 0.067 -13.157 1.00 91.00 71 LYS A N 1
ATOM 606 C CA . LYS A 1 71 ? 6.478 0.734 -14.379 1.00 91.00 71 LYS A CA 1
ATOM 607 C C . LYS A 1 71 ? 8.001 0.752 -14.472 1.00 91.00 71 LYS A C 1
ATOM 609 O O . LYS A 1 71 ? 8.556 0.438 -15.518 1.00 91.00 71 LYS A O 1
ATOM 614 N N . THR A 1 72 ? 8.680 1.115 -13.382 1.00 92.12 72 THR A N 1
ATOM 615 C CA . THR A 1 72 ? 10.146 1.222 -13.365 1.00 92.12 72 THR A CA 1
ATOM 616 C C . THR A 1 72 ? 10.805 -0.154 -13.494 1.00 92.12 72 THR A C 1
ATOM 618 O O . THR A 1 72 ? 11.795 -0.281 -14.209 1.00 92.12 72 THR A O 1
ATOM 621 N N . MET A 1 73 ? 10.252 -1.190 -12.854 1.00 92.12 73 MET A N 1
ATOM 622 C CA . MET A 1 73 ? 10.756 -2.562 -12.984 1.00 92.12 73 MET A CA 1
ATOM 623 C C . MET A 1 73 ? 10.601 -3.093 -14.410 1.00 92.12 73 MET A C 1
ATOM 625 O O . MET A 1 73 ? 11.580 -3.567 -14.977 1.00 92.12 73 MET A O 1
ATOM 629 N N . LEU A 1 74 ? 9.413 -2.966 -15.009 1.00 92.06 74 LEU A N 1
ATOM 630 C CA . LEU A 1 74 ? 9.176 -3.406 -16.389 1.00 92.06 74 LEU A CA 1
ATOM 631 C C . LEU A 1 74 ? 10.069 -2.646 -17.380 1.00 92.06 74 LEU A C 1
ATOM 633 O O . LEU A 1 74 ? 10.703 -3.268 -18.229 1.00 92.06 74 LEU A O 1
ATOM 637 N N . TYR A 1 75 ? 10.233 -1.332 -17.199 1.00 91.56 75 TYR A N 1
ATOM 638 C CA . TYR A 1 75 ? 11.144 -0.534 -18.022 1.00 91.56 75 TYR A CA 1
ATOM 639 C C . TYR A 1 75 ? 12.597 -1.025 -17.937 1.00 91.56 75 TYR A C 1
ATOM 641 O O . TYR A 1 75 ? 13.273 -1.151 -18.956 1.00 91.56 75 TYR A O 1
ATOM 649 N N . LEU A 1 76 ? 13.079 -1.358 -16.735 1.00 91.44 76 LEU A N 1
ATOM 650 C CA . LEU A 1 76 ? 14.421 -1.920 -16.534 1.00 91.44 76 LEU A CA 1
ATOM 651 C C . LEU A 1 76 ? 14.590 -3.318 -17.153 1.00 91.44 76 LEU A C 1
ATOM 653 O O . LEU A 1 76 ? 15.713 -3.694 -17.485 1.00 91.44 76 LEU A O 1
ATOM 657 N N . LEU A 1 77 ? 13.498 -4.061 -17.342 1.00 91.69 77 LEU A N 1
ATOM 658 C CA . LEU A 1 77 ? 13.467 -5.328 -18.083 1.00 91.69 77 LEU A CA 1
ATOM 659 C C . LEU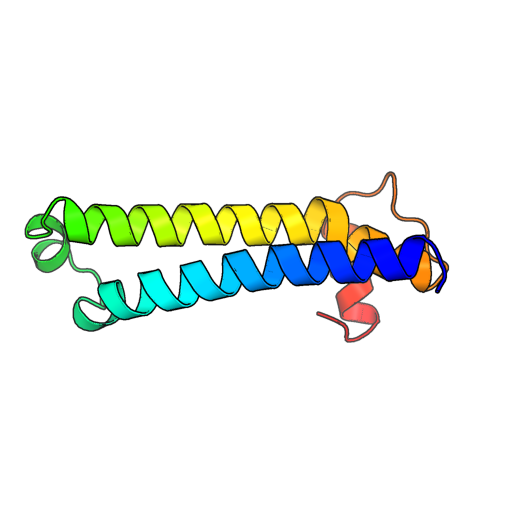 A 1 77 ? 13.371 -5.130 -19.608 1.00 91.69 77 LEU A C 1
ATOM 661 O O . LEU A 1 77 ? 13.337 -6.107 -20.351 1.00 91.69 77 LEU A O 1
ATOM 665 N N . GLY A 1 78 ? 13.366 -3.880 -20.083 1.00 91.56 78 GLY A N 1
ATOM 666 C CA . GLY A 1 78 ? 13.256 -3.535 -21.500 1.00 91.56 78 GLY A CA 1
ATOM 667 C C . GLY A 1 78 ? 11.817 -3.462 -22.013 1.00 91.56 78 GLY A C 1
ATOM 668 O O . GLY A 1 78 ? 11.605 -3.438 -23.224 1.00 91.56 78 GLY A O 1
ATOM 669 N N . GLU A 1 79 ? 10.828 -3.426 -21.120 1.00 89.94 79 GLU A N 1
ATOM 670 C CA . GLU A 1 79 ? 9.410 -3.391 -21.467 1.00 89.94 79 GLU A CA 1
ATOM 671 C C . GLU A 1 79 ? 8.790 -2.019 -21.173 1.00 89.94 79 GLU A C 1
ATOM 673 O O . GLU A 1 79 ? 8.731 -1.576 -20.026 1.00 89.94 79 GLU A O 1
ATOM 678 N N . ASP A 1 80 ? 8.268 -1.343 -22.201 1.00 87.38 80 ASP A N 1
ATOM 679 C CA . ASP A 1 80 ? 7.586 -0.059 -22.023 1.00 87.38 80 ASP A CA 1
ATOM 680 C C . ASP A 1 80 ?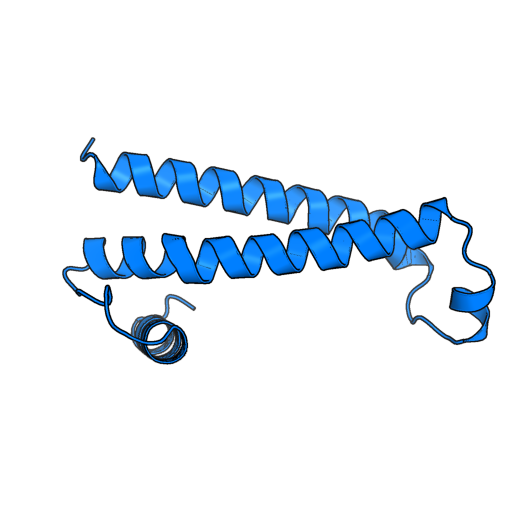 6.079 -0.243 -21.780 1.00 87.38 80 ASP A C 1
ATOM 682 O O . ASP A 1 80 ? 5.316 -0.675 -22.650 1.00 87.38 80 ASP A O 1
ATOM 686 N N . PHE A 1 81 ? 5.652 0.109 -20.568 1.00 87.19 81 PHE A N 1
ATOM 6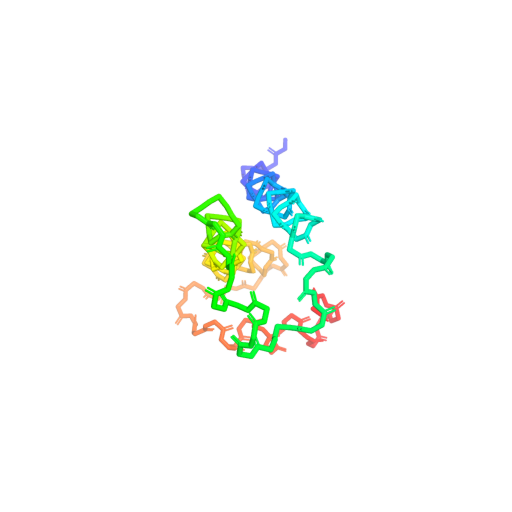87 C CA . PHE A 1 81 ? 4.259 0.085 -20.115 1.00 87.19 81 PHE A CA 1
ATOM 688 C C . PHE A 1 81 ? 3.733 1.489 -19.759 1.00 87.19 81 PHE A C 1
ATOM 690 O O . PHE A 1 81 ? 2.702 1.616 -19.099 1.00 87.19 81 PHE A O 1
ATOM 697 N N . SER A 1 82 ? 4.395 2.560 -20.213 1.00 79.06 82 SER A N 1
ATOM 698 C CA . SER A 1 82 ? 4.075 3.952 -19.841 1.00 79.06 82 SER A CA 1
ATOM 699 C C . SER A 1 82 ? 2.626 4.372 -20.132 1.00 79.06 82 SER A C 1
ATOM 701 O O . SER A 1 82 ? 2.080 5.224 -19.431 1.00 79.06 82 SER A O 1
ATOM 703 N N . HIS A 1 83 ? 1.985 3.748 -21.124 1.00 83.88 83 HIS A N 1
ATOM 704 C CA . HIS A 1 83 ? 0.613 4.041 -21.555 1.00 83.88 83 HIS A CA 1
ATOM 705 C C . HIS A 1 83 ? -0.377 2.896 -21.308 1.00 83.88 83 HIS A C 1
ATOM 707 O O . HIS A 1 83 ? -1.480 2.910 -21.854 1.00 83.88 83 HIS A O 1
ATOM 713 N N . LYS A 1 84 ? 0.009 1.894 -20.514 1.00 87.19 84 LYS A N 1
ATOM 714 C CA . LYS A 1 84 ? -0.837 0.730 -20.246 1.00 87.19 84 LYS A CA 1
ATOM 715 C C . LYS A 1 84 ? -1.556 0.845 -18.897 1.00 87.19 84 LYS A C 1
ATOM 717 O O . LYS A 1 84 ? -0.991 1.388 -17.943 1.00 87.19 84 LYS A O 1
ATOM 722 N N . PRO A 1 85 ? -2.795 0.332 -18.796 1.00 90.12 85 PRO A N 1
ATOM 723 C CA . PRO A 1 85 ? -3.484 0.155 -17.524 1.00 90.12 85 PRO A CA 1
ATOM 724 C C . PRO A 1 85 ? -2.650 -0.636 -16.506 1.00 90.12 85 PRO A C 1
ATOM 726 O O . PRO A 1 85 ? -1.863 -1.508 -16.870 1.00 90.12 85 PRO A O 1
ATOM 729 N N . VAL A 1 86 ? -2.875 -0.388 -15.209 1.00 86.69 86 VAL A N 1
ATOM 730 C CA . VAL A 1 86 ? -2.168 -1.107 -14.131 1.00 86.69 86 VAL A CA 1
ATOM 731 C C . VAL A 1 86 ? -2.407 -2.611 -14.187 1.00 86.69 86 VAL A C 1
ATOM 733 O O . VAL A 1 86 ? -1.470 -3.371 -13.974 1.00 86.69 86 VAL A O 1
ATOM 736 N N . ILE A 1 87 ? -3.612 -3.049 -14.556 1.00 91.50 87 ILE A N 1
ATOM 737 C CA . ILE A 1 87 ? -3.928 -4.477 -14.670 1.00 91.50 87 ILE A CA 1
ATOM 738 C C . ILE A 1 87 ? -3.029 -5.206 -15.681 1.00 91.50 87 ILE A C 1
ATOM 740 O O . ILE A 1 87 ? -2.608 -6.327 -15.418 1.00 91.50 87 ILE A O 1
ATOM 744 N N . ASP A 1 88 ? -2.646 -4.556 -16.782 1.00 91.81 88 ASP A N 1
ATOM 745 C CA . ASP A 1 88 ? -1.749 -5.158 -17.774 1.00 91.81 88 ASP A CA 1
ATOM 746 C C . ASP A 1 88 ? -0.327 -5.302 -17.230 1.00 91.81 88 ASP A C 1
ATOM 748 O O . ASP A 1 88 ? 0.360 -6.275 -17.537 1.00 91.81 88 ASP A O 1
ATOM 752 N N . MET A 1 89 ? 0.111 -4.346 -16.405 1.00 92.75 89 MET A N 1
ATOM 753 C CA . MET A 1 89 ? 1.390 -4.441 -15.702 1.00 92.75 89 MET A CA 1
ATOM 754 C C . MET A 1 89 ? 1.380 -5.592 -14.696 1.00 92.75 89 MET A C 1
ATOM 756 O O . MET A 1 89 ? 2.342 -6.351 -14.661 1.00 92.75 89 MET A O 1
ATOM 760 N N . LEU A 1 90 ? 0.298 -5.757 -13.925 1.00 92.44 90 LEU A N 1
ATOM 761 C CA . LEU A 1 90 ? 0.152 -6.862 -12.967 1.00 92.44 90 LEU A CA 1
ATOM 762 C C . LEU A 1 90 ? 0.186 -8.220 -13.675 1.00 92.44 90 LEU A C 1
ATOM 764 O O . LEU A 1 90 ? 1.020 -9.060 -13.356 1.00 92.44 90 LEU A O 1
ATOM 768 N N . ASN A 1 91 ? -0.631 -8.389 -14.719 1.00 94.06 91 ASN A N 1
ATOM 769 C CA . ASN A 1 91 ? -0.643 -9.609 -15.529 1.00 94.06 91 ASN A CA 1
ATOM 770 C C . ASN A 1 91 ? 0.752 -9.933 -16.084 1.00 94.06 91 ASN A C 1
ATOM 772 O O . ASN A 1 91 ? 1.150 -11.095 -16.166 1.00 94.06 91 ASN A O 1
ATOM 776 N N . ARG A 1 92 ? 1.515 -8.905 -16.479 1.00 94.00 92 ARG A N 1
ATOM 777 C CA . ARG A 1 92 ? 2.876 -9.096 -16.977 1.00 94.00 92 ARG A CA 1
ATOM 778 C C . ARG A 1 92 ? 3.852 -9.494 -15.873 1.00 94.00 92 ARG A C 1
ATOM 780 O O . ARG A 1 92 ? 4.666 -10.386 -16.089 1.00 94.00 92 ARG A O 1
ATOM 787 N N . LEU A 1 93 ? 3.780 -8.858 -14.709 1.00 92.44 93 LEU A N 1
ATOM 788 C CA . LEU A 1 93 ? 4.613 -9.210 -13.559 1.00 92.44 93 LEU A CA 1
ATOM 789 C C . LEU A 1 93 ? 4.332 -10.637 -13.073 1.00 92.44 93 LEU A C 1
ATOM 791 O O . LEU A 1 93 ? 5.281 -11.356 -12.768 1.00 92.44 93 LEU A O 1
ATOM 795 N N . GLU A 1 94 ? 3.072 -11.073 -13.089 1.00 93.31 94 GLU A N 1
ATOM 796 C CA . GLU A 1 94 ? 2.680 -12.456 -12.791 1.00 93.31 94 GLU A CA 1
ATOM 797 C C . GLU A 1 94 ? 3.300 -13.448 -13.791 1.00 93.31 94 GLU A C 1
ATOM 799 O O . GLU A 1 94 ? 3.909 -14.434 -13.385 1.00 93.31 94 GLU A O 1
ATOM 804 N N . GLN A 1 95 ? 3.259 -13.155 -15.099 1.00 94.56 95 GLN A N 1
ATOM 805 C CA . GLN A 1 95 ? 3.932 -13.976 -16.124 1.00 94.56 95 GLN A CA 1
ATOM 806 C C . GLN A 1 95 ? 5.453 -14.073 -15.930 1.00 94.56 95 GLN A C 1
ATOM 808 O O . GLN A 1 95 ? 6.068 -15.048 -16.363 1.00 94.56 95 GLN A O 1
ATOM 813 N N . LEU A 1 96 ? 6.061 -13.052 -15.325 1.00 92.31 96 LEU A N 1
ATOM 814 C CA . LEU A 1 96 ? 7.488 -12.997 -15.012 1.00 92.31 96 LEU A CA 1
ATOM 815 C C . LEU A 1 96 ? 7.821 -13.604 -13.637 1.00 92.31 96 LEU A C 1
ATOM 817 O O . LEU A 1 96 ? 8.994 -13.629 -13.265 1.00 92.31 96 LEU A O 1
ATOM 821 N N . SER A 1 97 ? 6.823 -14.088 -12.887 1.00 91.62 97 SER A N 1
ATOM 822 C CA . SER A 1 97 ? 6.962 -14.576 -11.506 1.00 91.62 97 SER A CA 1
ATOM 823 C C . SER A 1 97 ? 7.529 -13.524 -10.539 1.00 91.62 97 SER A C 1
ATOM 825 O O . SER A 1 97 ? 8.304 -13.845 -9.636 1.00 91.62 97 SER A O 1
ATOM 827 N N . LEU A 1 98 ? 7.177 -12.252 -10.755 1.00 83.56 98 LEU A N 1
ATOM 828 C CA . LE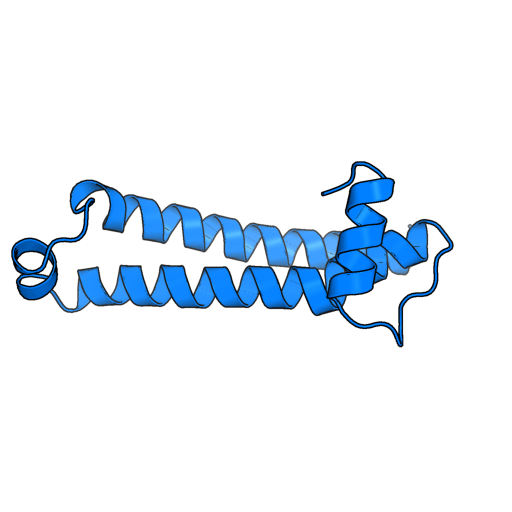U A 1 98 ? 7.611 -11.098 -9.953 1.00 83.56 98 LEU A CA 1
ATOM 829 C C . LEU A 1 98 ? 6.497 -10.511 -9.071 1.00 83.56 98 LEU A C 1
ATOM 831 O O . LEU A 1 98 ? 6.730 -9.512 -8.385 1.00 83.56 98 LEU A O 1
ATOM 835 N N . GLN A 1 99 ? 5.305 -11.108 -9.098 1.00 64.69 99 GLN A N 1
ATOM 836 C CA . GLN A 1 99 ? 4.149 -10.762 -8.273 1.00 64.69 99 GLN A CA 1
ATOM 837 C C . GLN A 1 99 ? 3.645 -11.995 -7.525 1.00 64.69 99 GLN A C 1
ATOM 839 O O . GLN A 1 99 ? 3.729 -13.099 -8.105 1.00 64.69 99 GLN A O 1
#

Solvent-accessible surface area (backbone atoms only — not comparable to full-atom values): 5598 Å² total; per-residue (Å²): 131,57,72,68,55,55,50,49,52,53,49,52,50,53,42,50,53,27,51,52,49,26,56,53,23,43,65,72,49,53,84,57,60,78,79,42,74,72,60,59,74,67,54,50,76,66,58,49,46,30,52,50,46,25,56,51,28,48,51,50,33,51,50,49,39,60,74,46,43,54,47,52,53,39,42,75,73,74,40,88,53,92,89,55,60,61,66,62,54,50,57,48,33,45,76,68,69,75,102

Sequence (99 aa):
MNEFQDKLIMILYECNQHKRMIEYAFQHIKPYLPLTQETYSQFSPEEIGFIDQFLFRFSKLQDTMGEKLFKTMLYLLGEDFSHKPVIDMLNRLEQLSLQ

Radius of gyration: 17.45 Å; Cα contacts (8 Å, |Δi|>4): 69; chains: 1; bounding box: 44×23×44 Å

Secondary structure (DSSP, 8-state):
--HHHHHHHHHHHHHHHHHHHHHHHHHHHGGG-S--HHHHHT--HHHHHHHHHHHHHHHHHHHHIIIIIHHHHHHHTT---TTS-HHHHHHHHHHTT--